Protein AF-A0A7W7WN75-F1 (afdb_monomer)

Secondary structure (DSSP, 8-state):
-HHHHHHHHHHHHHHHHHHHHHHHHHHHHHHHH---HHHHHHHHHHHHHHHHHHHHHHHHHHHHHHHHHHHHTTPPP-----STT----HHHHIIIIIHHHHHHHHHHH-

Mean predicted aligned error: 11.61 Å

Structure (mmCIF, N/CA/C/O backbone):
data_AF-A0A7W7WN75-F1
#
_entry.id   AF-A0A7W7WN75-F1
#
loop_
_atom_site.group_PDB
_atom_site.id
_atom_site.type_symbol
_atom_site.label_atom_id
_atom_site.label_alt_id
_atom_site.label_comp_id
_atom_site.label_asym_id
_atom_site.label_entity_id
_atom_site.label_seq_id
_atom_site.pdbx_PDB_ins_code
_atom_site.Cartn_x
_atom_site.Cartn_y
_atom_site.Cartn_z
_atom_site.occupancy
_atom_site.B_iso_or_equiv
_atom_site.auth_seq_id
_atom_site.auth_comp_id
_atom_site.auth_asym_id
_atom_site.auth_atom_id
_atom_site.pdbx_PDB_model_num
ATOM 1 N N . MET A 1 1 ? -23.102 9.522 9.402 1.00 52.72 1 MET A N 1
ATOM 2 C CA . MET A 1 1 ? -22.716 9.576 7.967 1.00 52.72 1 MET A CA 1
ATOM 3 C C . MET A 1 1 ? -21.511 10.478 7.664 1.00 52.72 1 MET A C 1
ATOM 5 O O . MET A 1 1 ? -20.646 10.048 6.913 1.00 52.72 1 MET A O 1
ATOM 9 N N . ARG A 1 2 ? -21.387 11.695 8.227 1.00 58.47 2 ARG A N 1
ATOM 10 C CA . ARG A 1 2 ? -20.247 12.602 7.931 1.00 58.47 2 ARG A CA 1
ATOM 11 C C . ARG A 1 2 ? -18.866 12.057 8.339 1.00 58.47 2 ARG A C 1
ATOM 13 O O . ARG A 1 2 ? -17.892 12.320 7.647 1.00 58.47 2 ARG A O 1
ATOM 20 N N . THR A 1 3 ? -18.792 11.285 9.420 1.00 69.69 3 THR A N 1
ATOM 21 C CA . THR A 1 3 ? -17.566 10.625 9.901 1.00 69.69 3 THR A CA 1
ATOM 22 C C . THR A 1 3 ? -17.081 9.534 8.948 1.00 69.69 3 THR A C 1
ATOM 24 O O . THR A 1 3 ? -15.927 9.559 8.543 1.00 69.69 3 THR A O 1
ATOM 27 N N . VAL A 1 4 ? -17.977 8.651 8.493 1.00 70.75 4 VAL A N 1
ATOM 28 C CA . VAL A 1 4 ? -17.654 7.569 7.539 1.00 70.75 4 VAL A CA 1
ATOM 29 C C . VAL A 1 4 ? -17.063 8.125 6.241 1.00 70.75 4 VAL A C 1
ATOM 31 O O . VAL A 1 4 ? -16.038 7.648 5.766 1.00 70.75 4 VAL A O 1
ATOM 34 N N . ARG A 1 5 ? -17.658 9.195 5.698 1.00 78.44 5 ARG A N 1
ATOM 35 C CA . ARG A 1 5 ? -17.166 9.845 4.475 1.00 78.44 5 ARG A CA 1
ATOM 36 C C . ARG A 1 5 ? -15.778 10.474 4.653 1.00 78.44 5 ARG A C 1
ATOM 38 O O . ARG A 1 5 ? -14.994 10.456 3.713 1.00 78.44 5 ARG A O 1
ATOM 45 N N . ARG A 1 6 ? -15.464 11.013 5.838 1.00 75.94 6 ARG A N 1
ATOM 46 C CA . ARG A 1 6 ? -14.123 11.544 6.143 1.00 75.94 6 ARG A CA 1
ATOM 47 C C . ARG A 1 6 ? -13.078 10.435 6.229 1.00 75.94 6 ARG A C 1
ATOM 49 O O . ARG A 1 6 ? -12.033 10.584 5.615 1.00 75.94 6 ARG A O 1
ATOM 56 N N . GLY A 1 7 ? -13.395 9.319 6.891 1.00 73.06 7 GLY A N 1
ATOM 57 C CA . GLY A 1 7 ? -12.498 8.159 6.940 1.00 73.06 7 GLY A CA 1
ATOM 58 C C . GLY A 1 7 ? -12.222 7.573 5.551 1.00 73.06 7 GLY A C 1
ATOM 59 O O . GLY A 1 7 ? -11.081 7.264 5.226 1.00 73.06 7 GLY A O 1
ATOM 60 N N . LEU A 1 8 ? -13.246 7.502 4.690 1.00 78.88 8 LEU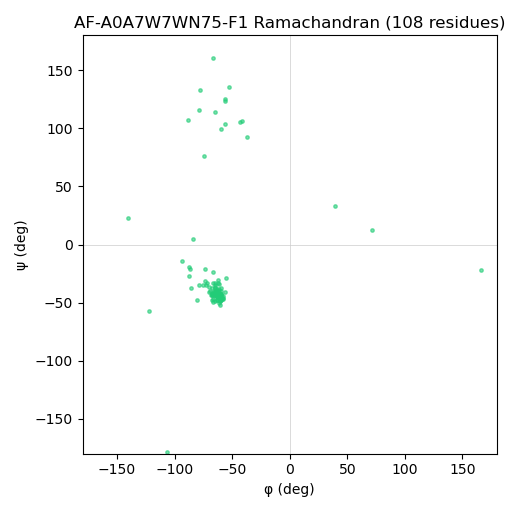 A N 1
ATOM 61 C CA . LEU A 1 8 ? -13.078 7.049 3.306 1.00 78.88 8 LEU A CA 1
ATOM 62 C C . LEU A 1 8 ? -12.199 8.005 2.481 1.00 78.88 8 LEU A C 1
ATOM 64 O O . LEU A 1 8 ? -11.371 7.553 1.699 1.00 78.88 8 LEU A O 1
ATOM 68 N N . LEU A 1 9 ? -12.359 9.320 2.666 1.00 82.75 9 LEU A N 1
ATOM 69 C CA . LEU A 1 9 ? -11.523 10.324 2.001 1.00 82.75 9 LEU A CA 1
ATOM 70 C C . LEU A 1 9 ? -10.071 10.270 2.485 1.00 82.75 9 LEU A C 1
ATOM 72 O O . LEU A 1 9 ? -9.172 10.322 1.654 1.00 82.75 9 LEU A O 1
ATOM 76 N N . GLU A 1 10 ? -9.828 10.119 3.790 1.00 79.69 10 GLU A N 1
ATOM 77 C CA . GLU A 1 10 ? -8.472 9.908 4.320 1.00 79.69 10 GLU A CA 1
ATOM 78 C C . GLU A 1 10 ? -7.818 8.669 3.702 1.00 79.69 10 GLU A C 1
ATOM 80 O O . GLU A 1 10 ? -6.677 8.739 3.245 1.00 79.69 10 GLU A O 1
ATOM 85 N N . ALA A 1 11 ? -8.551 7.554 3.630 1.00 75.94 11 ALA A N 1
ATOM 86 C CA . ALA A 1 11 ? -8.050 6.324 3.026 1.00 75.94 11 ALA A CA 1
ATOM 87 C C . ALA A 1 11 ? -7.740 6.511 1.535 1.00 75.94 11 ALA A C 1
ATOM 89 O O . ALA A 1 11 ? -6.672 6.112 1.072 1.00 75.94 11 ALA A O 1
ATOM 90 N N . ALA A 1 12 ? -8.636 7.171 0.796 1.00 77.69 12 ALA A N 1
ATOM 91 C CA . ALA A 1 12 ? -8.437 7.466 -0.618 1.00 77.69 12 ALA A CA 1
ATOM 92 C C . ALA A 1 12 ? -7.206 8.356 -0.847 1.00 77.69 12 ALA A C 1
ATOM 94 O O . ALA A 1 12 ? -6.411 8.082 -1.745 1.00 77.69 12 ALA A O 1
ATOM 95 N N . VAL A 1 13 ? -7.006 9.386 -0.019 1.00 83.69 13 VAL A N 1
ATOM 96 C CA . VAL A 1 13 ? -5.832 10.268 -0.103 1.00 83.69 13 VAL A CA 1
ATOM 97 C C . VAL A 1 13 ? -4.547 9.484 0.155 1.00 83.69 13 VAL A C 1
ATOM 99 O O . VAL A 1 13 ? -3.616 9.586 -0.640 1.00 83.69 13 VAL A O 1
ATOM 102 N N . LEU A 1 14 ? -4.502 8.663 1.208 1.00 79.31 14 LEU A N 1
ATOM 103 C CA . LEU A 1 14 ? -3.328 7.844 1.529 1.00 79.31 14 LEU A CA 1
ATOM 104 C C . LEU A 1 14 ? -3.004 6.832 0.429 1.00 79.31 14 LEU A C 1
ATOM 106 O O . LEU A 1 14 ? -1.842 6.686 0.054 1.00 79.31 14 LEU A O 1
ATOM 110 N N . TYR A 1 15 ? -4.024 6.172 -0.118 1.00 78.81 15 TYR A N 1
ATOM 111 C CA . TYR A 1 15 ? -3.858 5.253 -1.239 1.00 78.81 15 TYR A CA 1
ATOM 112 C C . TYR A 1 15 ? -3.295 5.960 -2.474 1.00 78.81 15 TYR A C 1
ATOM 114 O O . TYR A 1 15 ? -2.310 5.508 -3.057 1.00 78.81 15 TYR A O 1
ATOM 122 N N . THR A 1 16 ? -3.871 7.110 -2.828 1.00 85.81 16 THR A N 1
ATOM 123 C CA . THR A 1 16 ? -3.432 7.898 -3.986 1.00 85.81 16 THR A CA 1
ATOM 124 C C . THR A 1 16 ? -1.995 8.381 -3.807 1.00 85.81 16 THR A C 1
ATOM 126 O O . THR A 1 16 ? -1.190 8.286 -4.731 1.00 85.81 16 THR A O 1
ATOM 129 N N . LEU A 1 17 ? -1.642 8.842 -2.604 1.00 85.38 17 LEU A N 1
ATOM 130 C CA . LEU A 1 17 ? -0.285 9.270 -2.279 1.00 85.38 17 LEU A CA 1
ATOM 131 C C . LEU A 1 17 ? 0.707 8.102 -2.383 1.00 85.38 17 LEU A C 1
ATOM 133 O O . LEU A 1 17 ? 1.776 8.261 -2.968 1.00 85.38 17 LEU A O 1
ATOM 137 N N . GLY A 1 18 ? 0.337 6.921 -1.879 1.00 78.94 18 GLY A N 1
ATOM 138 C CA . GLY A 1 18 ? 1.145 5.705 -1.994 1.00 78.94 18 GLY A CA 1
ATOM 139 C C . GLY A 1 18 ? 1.391 5.303 -3.450 1.00 78.94 18 GLY A C 1
ATOM 140 O O . GLY A 1 18 ? 2.529 5.023 -3.827 1.00 78.94 18 GLY A O 1
ATOM 141 N N . MET A 1 19 ? 0.355 5.357 -4.292 1.00 81.38 19 MET A N 1
ATOM 142 C CA . MET A 1 19 ? 0.498 5.147 -5.736 1.00 81.38 19 MET A CA 1
ATOM 143 C C . MET A 1 19 ? 1.443 6.164 -6.378 1.00 81.38 19 MET A C 1
ATOM 145 O O . MET A 1 19 ? 2.279 5.795 -7.200 1.00 81.38 19 MET A O 1
ATOM 149 N N . LEU A 1 20 ? 1.331 7.434 -5.997 1.00 88.00 20 LEU A N 1
ATOM 150 C CA . LEU A 1 20 ? 2.130 8.513 -6.568 1.00 88.00 20 LEU A CA 1
ATOM 151 C C . LEU A 1 20 ? 3.615 8.360 -6.203 1.00 88.00 20 LEU A C 1
ATOM 153 O O . LEU A 1 20 ? 4.476 8.488 -7.071 1.00 88.00 20 LEU A O 1
ATOM 157 N N . VAL A 1 21 ? 3.920 7.992 -4.955 1.00 85.94 21 VAL A N 1
ATOM 158 C CA . VAL A 1 21 ? 5.294 7.685 -4.518 1.00 85.94 21 VAL A CA 1
ATOM 159 C C . VAL A 1 21 ? 5.858 6.488 -5.284 1.00 85.94 21 VAL A C 1
ATOM 161 O O . VAL A 1 21 ? 6.978 6.566 -5.795 1.00 85.94 21 VAL A O 1
ATOM 164 N N . ALA A 1 22 ? 5.086 5.405 -5.424 1.00 81.88 22 ALA A N 1
ATOM 165 C CA 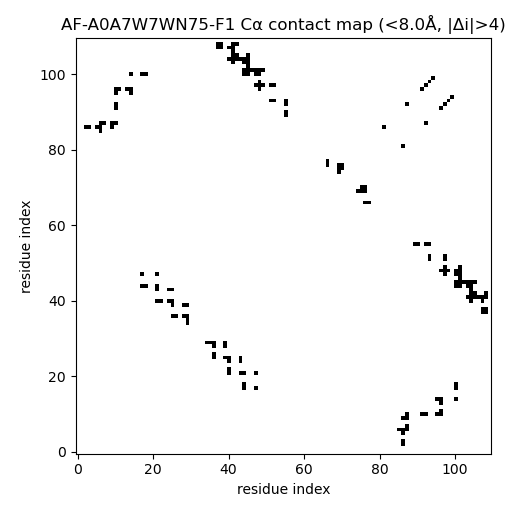. ALA A 1 22 ? 5.511 4.242 -6.200 1.00 81.88 22 ALA A CA 1
ATOM 166 C C . ALA A 1 22 ? 5.752 4.597 -7.679 1.00 81.88 22 ALA A C 1
ATOM 168 O O . ALA A 1 22 ? 6.720 4.124 -8.274 1.00 81.88 22 ALA A O 1
ATOM 169 N N . ALA A 1 23 ? 4.923 5.468 -8.264 1.00 81.06 23 ALA A N 1
ATOM 170 C CA . ALA A 1 23 ? 5.055 5.905 -9.653 1.00 81.06 23 ALA A CA 1
ATOM 171 C C . ALA A 1 23 ? 6.316 6.749 -9.869 1.00 81.06 23 ALA A C 1
ATOM 173 O O . ALA A 1 23 ? 7.046 6.519 -10.832 1.00 81.06 23 ALA A O 1
ATOM 174 N N . LEU A 1 24 ? 6.612 7.680 -8.957 1.00 88.38 24 LEU A N 1
ATOM 175 C CA . LEU A 1 24 ? 7.837 8.484 -9.005 1.00 88.38 24 LEU A CA 1
ATOM 176 C C . LEU A 1 24 ? 9.090 7.621 -8.823 1.00 88.38 24 LEU A C 1
ATOM 178 O O . LEU A 1 24 ? 10.060 7.784 -9.564 1.00 88.38 24 LEU A O 1
ATOM 182 N N . GLY A 1 25 ? 9.057 6.669 -7.887 1.00 83.25 25 GLY A N 1
ATOM 183 C CA . GLY A 1 25 ? 10.145 5.709 -7.701 1.00 83.25 25 GLY A CA 1
ATOM 184 C C . GLY A 1 25 ? 10.368 4.846 -8.945 1.00 83.25 25 GLY A C 1
ATOM 185 O O . GLY A 1 25 ? 11.506 4.659 -9.375 1.00 83.25 25 GLY A O 1
ATOM 186 N N . ALA A 1 26 ? 9.285 4.377 -9.572 1.00 79.94 26 ALA A N 1
ATOM 187 C CA . ALA A 1 26 ? 9.358 3.584 -10.792 1.00 79.94 26 ALA A CA 1
ATOM 188 C C . ALA A 1 26 ? 9.912 4.408 -11.954 1.00 79.94 26 ALA A C 1
ATOM 190 O O . ALA A 1 26 ? 10.786 3.922 -12.666 1.00 79.94 26 ALA A O 1
ATOM 191 N N . ALA A 1 27 ? 9.472 5.660 -12.104 1.00 79.69 27 ALA A N 1
ATOM 192 C CA . ALA A 1 27 ? 9.963 6.572 -13.133 1.00 79.69 27 ALA A CA 1
ATOM 193 C C . ALA A 1 27 ? 11.474 6.808 -12.986 1.00 79.69 27 ALA A C 1
ATOM 195 O O . ALA A 1 27 ? 12.225 6.641 -13.950 1.00 79.69 27 ALA A O 1
ATOM 196 N N . GLY A 1 28 ? 11.937 7.095 -11.764 1.00 85.00 28 GLY A N 1
ATOM 197 C CA . GLY A 1 28 ? 13.362 7.242 -11.461 1.00 85.00 28 GLY A CA 1
ATOM 198 C C . GLY A 1 28 ? 14.163 5.977 -11.775 1.00 85.00 28 GLY A C 1
ATOM 199 O O . GLY A 1 28 ? 15.202 6.043 -12.430 1.00 85.00 28 GLY A O 1
ATOM 200 N N . TRP A 1 29 ? 13.643 4.807 -11.396 1.00 81.44 29 TRP A N 1
ATOM 201 C CA . TRP A 1 29 ? 14.290 3.530 -11.699 1.00 81.44 29 TRP A CA 1
ATOM 202 C C . TRP A 1 29 ? 14.330 3.254 -13.209 1.00 81.44 29 TRP A C 1
ATOM 204 O O . TRP A 1 29 ? 15.312 2.733 -13.737 1.00 81.44 29 TRP A O 1
ATOM 214 N N . THR A 1 30 ? 13.285 3.614 -13.950 1.00 80.31 30 THR A N 1
ATOM 215 C CA . THR A 1 30 ? 13.255 3.447 -15.411 1.00 80.31 30 THR A CA 1
ATOM 216 C C . THR A 1 30 ? 14.237 4.335 -16.142 1.00 80.31 30 THR A C 1
ATOM 218 O O . THR A 1 30 ? 14.881 3.853 -17.067 1.00 80.31 30 THR A O 1
ATOM 221 N N . LEU A 1 31 ? 14.428 5.568 -15.677 1.00 81.38 31 LEU A N 1
ATOM 222 C CA . LEU A 1 31 ? 15.422 6.482 -16.233 1.00 81.38 31 LEU A CA 1
ATOM 223 C C . LEU A 1 31 ? 16.856 5.982 -16.018 1.00 81.38 31 LEU A C 1
ATOM 225 O O . LEU A 1 31 ? 17.709 6.213 -16.868 1.00 81.38 31 LEU A O 1
ATOM 229 N N . ALA A 1 32 ? 17.119 5.290 -14.907 1.00 84.56 32 ALA A N 1
ATOM 230 C CA . ALA A 1 32 ? 18.455 4.791 -14.585 1.00 84.56 32 ALA A CA 1
ATOM 231 C C . ALA A 1 32 ? 18.867 3.561 -15.411 1.00 84.56 32 ALA A C 1
ATOM 233 O O . ALA A 1 32 ? 20.042 3.395 -15.716 1.00 84.56 32 ALA A O 1
ATOM 234 N N . ASP A 1 33 ? 17.914 2.685 -15.738 1.00 80.94 33 ASP A N 1
ATOM 235 C CA . ASP A 1 33 ? 18.235 1.311 -16.150 1.00 80.94 33 ASP A CA 1
ATOM 236 C C . ASP A 1 33 ? 17.351 0.811 -17.311 1.00 80.94 33 ASP A C 1
ATOM 238 O O . ASP A 1 33 ? 17.104 -0.384 -17.425 1.00 80.94 33 ASP A O 1
ATOM 242 N N . ASN A 1 34 ? 16.770 1.737 -18.095 1.00 73.62 34 ASN A N 1
ATOM 243 C CA . ASN A 1 34 ? 16.036 1.536 -19.365 1.00 73.62 34 ASN A CA 1
ATOM 244 C C . ASN A 1 34 ? 15.108 0.297 -19.447 1.00 73.62 34 ASN A C 1
ATOM 246 O O . ASN A 1 34 ? 14.945 -0.322 -20.496 1.00 73.62 34 ASN A O 1
ATOM 250 N N . GLY A 1 35 ? 14.499 -0.091 -18.327 1.00 75.12 35 GLY A N 1
ATOM 251 C CA . GLY A 1 35 ? 13.717 -1.319 -18.198 1.00 75.12 35 GLY A CA 1
ATOM 252 C C . GLY A 1 35 ? 12.217 -1.064 -18.124 1.00 75.12 35 GLY A C 1
ATOM 253 O O . GLY A 1 35 ? 11.746 0.071 -18.173 1.00 75.12 35 GLY A O 1
ATOM 254 N N . SER A 1 36 ? 11.443 -2.141 -17.969 1.00 80.88 36 SER A N 1
ATOM 255 C CA . SER A 1 36 ? 9.978 -2.066 -17.923 1.00 80.88 36 SER A CA 1
ATOM 256 C C . SER A 1 36 ? 9.480 -1.282 -16.702 1.00 80.88 36 SER A C 1
ATOM 258 O O . SER A 1 36 ? 9.600 -1.738 -15.560 1.00 80.88 36 SER A O 1
ATOM 260 N N . PHE A 1 37 ? 8.856 -0.125 -16.956 1.00 82.50 37 PHE A N 1
ATOM 261 C CA . PHE A 1 37 ? 8.170 0.677 -15.936 1.00 82.50 37 PHE A CA 1
ATOM 262 C C . PHE A 1 37 ? 7.100 -0.128 -15.211 1.00 82.50 37 PHE A C 1
ATOM 264 O O . PHE A 1 37 ? 6.998 -0.054 -13.992 1.00 82.50 37 PHE A O 1
ATOM 271 N N . ARG A 1 38 ? 6.339 -0.942 -15.949 1.00 84.31 38 ARG A N 1
ATOM 272 C CA . ARG A 1 38 ? 5.210 -1.700 -15.405 1.00 84.31 38 ARG A CA 1
ATOM 273 C C . ARG A 1 38 ? 5.649 -2.687 -14.322 1.00 84.31 38 ARG A C 1
ATOM 275 O O . ARG A 1 38 ? 5.056 -2.698 -13.248 1.00 84.31 38 ARG A O 1
ATOM 282 N N . TRP A 1 39 ? 6.7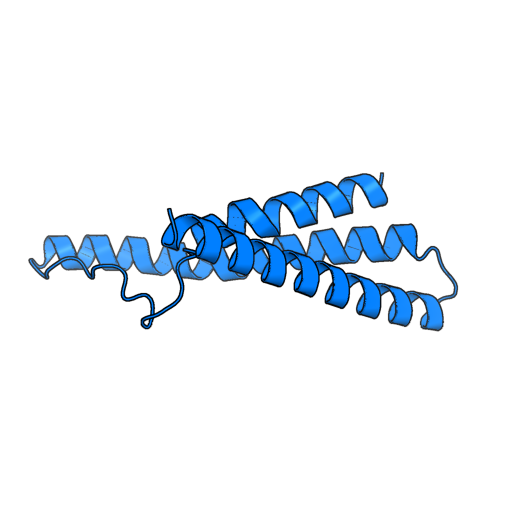17 -3.444 -14.574 1.00 84.75 39 TRP A N 1
ATOM 283 C CA . TRP A 1 39 ? 7.262 -4.380 -13.587 1.00 84.75 39 TRP A CA 1
ATOM 284 C C . TRP A 1 39 ? 7.801 -3.645 -12.353 1.00 84.75 39 TRP A C 1
ATOM 286 O O . TRP A 1 39 ? 7.454 -3.978 -11.223 1.00 84.75 39 TRP A O 1
ATOM 296 N N . ARG A 1 40 ? 8.610 -2.598 -12.561 1.00 83.62 40 ARG A N 1
ATOM 297 C CA . ARG A 1 40 ? 9.237 -1.825 -11.471 1.00 83.62 40 ARG A CA 1
ATOM 298 C C . ARG A 1 40 ? 8.200 -1.103 -10.607 1.00 83.62 40 ARG A C 1
ATOM 300 O O . ARG A 1 40 ? 8.322 -1.087 -9.385 1.00 83.62 40 ARG A O 1
ATOM 307 N N . PHE A 1 41 ? 7.152 -0.568 -11.228 1.00 82.81 41 PHE A N 1
ATOM 308 C CA . PHE A 1 41 ? 6.011 0.026 -10.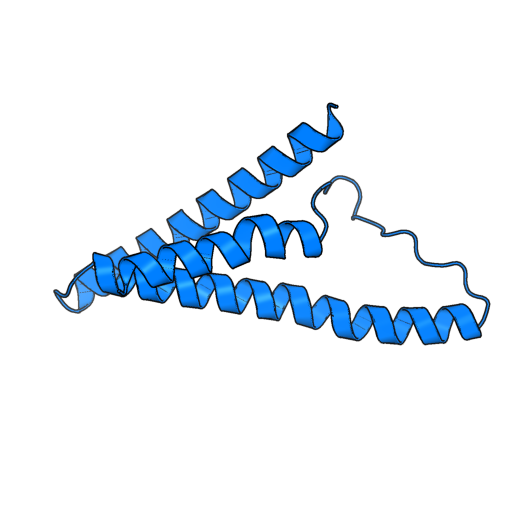538 1.00 82.81 41 PHE A CA 1
ATOM 309 C C . PHE A 1 41 ? 5.255 -1.004 -9.698 1.00 82.81 41 PHE A C 1
ATOM 311 O O . PHE A 1 41 ? 4.971 -0.742 -8.530 1.00 82.81 41 PHE A O 1
ATOM 318 N N . GLY A 1 42 ? 5.007 -2.198 -10.245 1.00 82.31 42 GLY A N 1
ATOM 319 C CA . GLY A 1 42 ? 4.399 -3.296 -9.496 1.00 82.31 42 GLY A CA 1
ATOM 320 C C . GLY A 1 42 ? 5.223 -3.707 -8.269 1.00 82.31 42 GLY A C 1
ATOM 321 O O . GLY A 1 42 ? 4.680 -3.791 -7.168 1.00 82.31 42 GLY A O 1
ATOM 322 N N . VAL A 1 43 ? 6.543 -3.860 -8.423 1.00 87.12 43 VAL A N 1
ATOM 323 C CA . VAL A 1 43 ? 7.459 -4.170 -7.308 1.00 87.12 43 VAL A CA 1
ATOM 324 C C . VAL A 1 43 ? 7.409 -3.088 -6.230 1.00 87.12 43 VAL A C 1
ATOM 326 O O . VAL A 1 43 ? 7.279 -3.404 -5.048 1.00 87.12 43 VAL A O 1
ATOM 329 N N . LEU A 1 44 ? 7.468 -1.811 -6.614 1.00 87.44 44 LEU A N 1
ATOM 330 C CA . LEU A 1 44 ? 7.427 -0.705 -5.656 1.00 87.44 44 LEU A CA 1
ATOM 331 C C . LEU A 1 44 ? 6.090 -0.624 -4.913 1.00 87.44 44 LEU A C 1
ATOM 333 O O . LEU A 1 44 ? 6.092 -0.356 -3.715 1.00 87.44 44 LEU A O 1
ATOM 337 N N . LEU A 1 45 ? 4.969 -0.926 -5.573 1.00 84.62 45 LEU A N 1
ATOM 338 C CA . L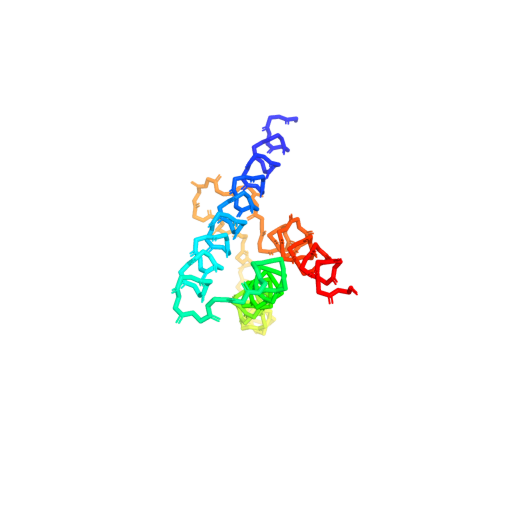EU A 1 45 ? 3.665 -1.013 -4.911 1.00 84.62 45 LEU A CA 1
ATOM 339 C C . LEU A 1 45 ? 3.625 -2.123 -3.854 1.00 84.62 45 LEU A C 1
ATOM 341 O O . LEU A 1 45 ? 3.146 -1.890 -2.741 1.00 84.62 45 LEU A O 1
ATOM 345 N N . VAL A 1 46 ? 4.162 -3.307 -4.168 1.00 86.00 46 VAL A N 1
ATOM 346 C CA . VAL A 1 46 ? 4.260 -4.406 -3.196 1.00 86.00 46 VAL A CA 1
ATOM 347 C C . VAL A 1 46 ? 5.137 -3.988 -2.018 1.00 86.00 46 VAL A C 1
ATOM 349 O O . VAL A 1 46 ? 4.693 -4.073 -0.877 1.00 86.00 46 VAL A O 1
ATOM 352 N N . VAL A 1 47 ? 6.334 -3.453 -2.280 1.00 88.06 47 VAL A N 1
ATOM 353 C CA . VAL A 1 47 ? 7.272 -3.015 -1.233 1.00 88.06 47 VAL A CA 1
ATOM 354 C C . VAL A 1 47 ? 6.651 -1.943 -0.336 1.00 88.06 47 VAL A C 1
ATOM 356 O O . VAL A 1 47 ? 6.715 -2.062 0.888 1.00 88.06 47 VAL A O 1
ATOM 359 N N . SER A 1 48 ? 6.013 -0.918 -0.910 1.00 84.31 48 SER A N 1
ATOM 360 C CA . SER A 1 48 ? 5.339 0.133 -0.139 1.00 84.31 48 SER A CA 1
ATOM 361 C C . SER A 1 48 ? 4.188 -0.419 0.704 1.00 84.31 48 SER A C 1
ATOM 363 O O . SER A 1 48 ? 4.075 -0.070 1.880 1.00 84.31 48 SER A O 1
ATOM 365 N N . GLY A 1 49 ? 3.366 -1.313 0.148 1.00 81.94 49 GLY A N 1
ATOM 366 C CA . GLY A 1 49 ? 2.282 -1.962 0.887 1.00 81.94 49 GLY A CA 1
ATOM 367 C C . GLY A 1 49 ? 2.788 -2.849 2.032 1.00 81.94 49 GLY A C 1
ATOM 368 O O . GLY A 1 49 ? 2.245 -2.814 3.141 1.00 81.94 49 GLY A O 1
ATOM 369 N N . THR A 1 50 ? 3.882 -3.582 1.818 1.00 83.31 50 THR A N 1
ATOM 370 C CA . THR A 1 50 ? 4.541 -4.367 2.870 1.00 83.31 50 THR A CA 1
ATOM 371 C C . THR A 1 50 ? 5.125 -3.465 3.958 1.00 83.31 50 THR A C 1
ATOM 373 O O . THR A 1 50 ? 4.901 -3.724 5.141 1.00 83.31 50 THR A O 1
ATOM 376 N N . LEU A 1 51 ? 5.801 -2.369 3.598 1.00 82.06 51 LEU A N 1
ATOM 377 C CA . LEU A 1 51 ? 6.331 -1.405 4.571 1.00 82.06 51 LEU A CA 1
ATOM 378 C C . LEU A 1 51 ? 5.223 -0.771 5.418 1.00 82.06 51 LEU A C 1
ATOM 380 O O . LEU A 1 51 ? 5.377 -0.656 6.634 1.00 82.06 51 LEU A O 1
ATOM 384 N N . LEU A 1 52 ? 4.103 -0.394 4.794 1.00 79.44 52 LEU A N 1
ATOM 385 C CA . LEU A 1 52 ? 2.912 0.126 5.478 1.00 79.44 52 LEU A CA 1
ATOM 386 C C . LEU A 1 52 ? 2.342 -0.891 6.472 1.00 79.44 52 LEU A C 1
ATOM 388 O O . LEU A 1 52 ? 1.919 -0.528 7.568 1.00 79.44 52 LEU A O 1
ATOM 392 N N . THR A 1 53 ? 2.376 -2.173 6.116 1.00 77.50 53 THR A N 1
ATOM 393 C CA . THR A 1 53 ? 1.948 -3.261 7.001 1.00 77.50 53 THR A CA 1
ATOM 394 C C . THR A 1 53 ? 2.886 -3.409 8.197 1.00 77.50 53 THR A C 1
ATOM 396 O O . THR A 1 53 ? 2.424 -3.530 9.329 1.00 77.50 53 THR A O 1
ATOM 399 N N . LEU A 1 54 ? 4.201 -3.347 7.973 1.00 77.75 54 LEU A N 1
ATOM 400 C CA . LEU A 1 54 ? 5.208 -3.456 9.035 1.00 77.75 54 LEU A CA 1
ATOM 401 C C . LEU A 1 54 ? 5.161 -2.263 9.999 1.00 77.75 54 LEU A C 1
ATOM 403 O O . LEU A 1 54 ? 5.177 -2.446 11.216 1.00 77.75 54 LEU A O 1
ATOM 407 N N . THR A 1 55 ? 5.038 -1.045 9.472 1.00 73.12 55 THR A N 1
ATOM 408 C CA . THR A 1 55 ? 4.923 0.180 10.284 1.00 73.12 55 THR A CA 1
ATOM 409 C C . THR A 1 55 ? 3.579 0.274 11.007 1.00 73.12 55 THR A C 1
ATOM 411 O O . THR A 1 55 ? 3.537 0.680 12.168 1.00 73.12 55 THR A O 1
ATOM 414 N N . GLY A 1 56 ? 2.486 -0.169 10.380 1.00 62.91 56 GLY A N 1
ATOM 415 C CA . GLY A 1 56 ? 1.168 -0.253 11.012 1.00 62.91 56 GLY A CA 1
ATOM 416 C C . GLY A 1 56 ? 1.030 -1.393 12.030 1.00 62.91 56 GLY A C 1
ATOM 417 O O . GLY A 1 56 ? 0.290 -1.244 13.002 1.00 62.91 56 GLY A O 1
ATOM 418 N N . GLY A 1 57 ? 1.733 -2.513 11.829 1.00 52.38 57 GLY A N 1
ATOM 419 C CA . GLY A 1 57 ? 1.676 -3.721 12.662 1.00 52.38 57 GLY A CA 1
ATOM 420 C C . GLY A 1 57 ? 2.603 -3.688 13.881 1.00 52.38 57 GLY A C 1
ATOM 421 O O . GLY A 1 57 ? 2.197 -4.098 14.970 1.00 52.38 57 GLY A O 1
ATOM 422 N N . GLY A 1 58 ? 3.808 -3.118 13.756 1.00 50.78 58 GLY A N 1
ATOM 423 C CA . GLY A 1 58 ? 4.740 -2.969 14.886 1.00 50.78 58 GLY A CA 1
ATOM 424 C C . GLY A 1 58 ? 4.180 -2.098 16.019 1.00 50.78 58 GLY A C 1
ATOM 425 O O . GLY A 1 58 ? 4.383 -2.385 17.199 1.00 50.78 58 GLY A O 1
ATOM 426 N N . LEU A 1 59 ? 3.379 -1.085 15.673 1.00 49.91 59 LEU A N 1
ATOM 427 C CA . LEU A 1 59 ? 2.667 -0.240 16.638 1.00 49.91 59 LEU A CA 1
ATOM 428 C C . LEU A 1 59 ? 1.479 -0.952 17.307 1.00 49.91 59 LEU A C 1
ATOM 430 O O . LEU A 1 59 ? 1.065 -0.543 18.389 1.00 49.91 59 LEU A O 1
ATOM 434 N N . GLN A 1 60 ? 0.933 -2.012 16.705 1.00 51.53 60 GLN A N 1
ATOM 435 C CA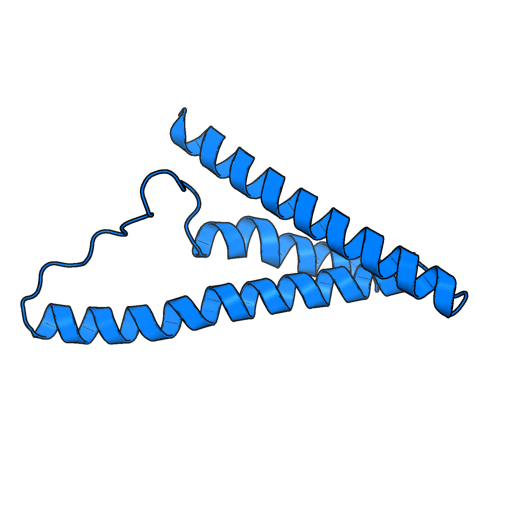 . GLN A 1 60 ? -0.178 -2.780 17.274 1.00 51.53 60 GLN A CA 1
ATOM 436 C C . GLN A 1 60 ? 0.318 -3.772 18.331 1.00 51.53 60 GLN A C 1
ATOM 438 O O . GLN A 1 60 ? -0.205 -3.774 19.446 1.00 51.53 60 GLN A O 1
ATOM 443 N N . MET A 1 61 ? 1.375 -4.543 18.040 1.00 44.94 61 MET A N 1
ATOM 444 C CA . MET A 1 61 ? 1.897 -5.576 18.954 1.00 44.94 61 MET A CA 1
ATOM 445 C C . MET A 1 61 ? 2.336 -4.995 20.311 1.00 44.94 61 MET A C 1
ATOM 447 O O . MET A 1 61 ? 1.986 -5.525 21.365 1.00 44.94 61 MET A O 1
ATOM 451 N N . SER A 1 62 ? 3.038 -3.855 20.296 1.00 49.91 62 SER A N 1
ATOM 452 C CA . SER A 1 62 ? 3.483 -3.167 21.519 1.00 49.91 62 SER A CA 1
ATOM 453 C C . SER A 1 62 ? 2.310 -2.601 22.339 1.00 49.91 62 SER A C 1
ATOM 455 O O . SER A 1 62 ? 2.340 -2.605 23.572 1.00 49.91 62 SER A O 1
ATOM 457 N N . ARG A 1 63 ? 1.227 -2.167 21.680 1.00 52.19 63 ARG A N 1
ATOM 458 C CA . ARG A 1 63 ? 0.061 -1.566 22.347 1.00 52.19 63 ARG A CA 1
ATOM 459 C C . ARG A 1 63 ? -0.869 -2.600 22.975 1.00 52.19 63 ARG A C 1
ATOM 461 O O . ARG A 1 63 ? -1.416 -2.319 24.039 1.00 52.19 63 ARG A O 1
ATOM 468 N N . PHE A 1 64 ? -1.033 -3.775 22.364 1.00 52.00 64 PHE A N 1
ATOM 469 C CA . PHE A 1 64 ? -1.845 -4.854 22.939 1.00 52.00 64 PHE A CA 1
ATOM 470 C C . PHE A 1 64 ? -1.222 -5.411 24.224 1.00 52.00 64 PHE A C 1
ATOM 472 O O . PHE A 1 64 ? -1.905 -5.447 25.246 1.00 52.00 64 PHE A O 1
ATOM 479 N N . ALA A 1 65 ? 0.084 -5.699 24.217 1.00 55.22 65 ALA A N 1
ATOM 480 C CA . ALA A 1 65 ? 0.802 -6.139 25.417 1.00 55.22 65 ALA A CA 1
ATOM 481 C C . ALA A 1 65 ? 0.735 -5.093 26.549 1.00 55.22 65 ALA A C 1
ATOM 483 O O . ALA A 1 65 ? 0.505 -5.418 27.712 1.00 55.22 65 ALA A O 1
ATOM 484 N N . THR A 1 66 ? 0.858 -3.806 26.205 1.00 53.56 66 THR A N 1
ATOM 485 C CA . THR A 1 66 ? 0.790 -2.721 27.198 1.00 53.56 66 THR A CA 1
ATOM 486 C C . THR A 1 66 ? -0.631 -2.501 27.742 1.00 53.56 66 THR A C 1
ATOM 488 O O . THR A 1 66 ? -0.790 -2.134 28.908 1.00 53.56 66 THR A O 1
ATOM 491 N N . LYS A 1 67 ? -1.678 -2.721 26.931 1.00 53.03 67 LYS A N 1
ATOM 492 C CA . LYS A 1 67 ? -3.083 -2.624 27.371 1.00 53.03 67 LYS A CA 1
ATOM 493 C 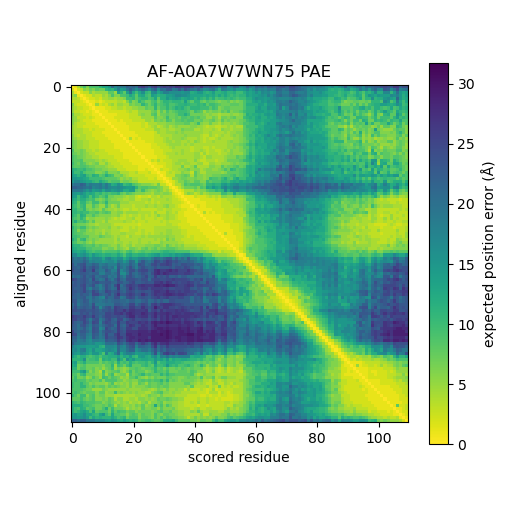C . LYS A 1 67 ? -3.447 -3.727 28.362 1.00 53.03 67 LYS A C 1
ATOM 495 O O . LYS A 1 67 ? -4.109 -3.432 29.351 1.00 53.03 67 LYS A O 1
ATOM 500 N N . GLU A 1 68 ? -2.994 -4.953 28.123 1.00 57.56 68 GLU A N 1
ATOM 501 C CA . GLU A 1 68 ? -3.287 -6.102 28.987 1.00 57.56 68 GLU A CA 1
ATOM 502 C C . GLU A 1 68 ? -2.675 -5.930 30.387 1.00 57.56 68 GLU A C 1
ATOM 504 O O . GLU A 1 68 ? -3.365 -6.082 31.395 1.00 57.56 68 GLU A O 1
ATOM 509 N N . ILE A 1 69 ? -1.425 -5.459 30.457 1.00 58.50 69 ILE A N 1
ATOM 510 C CA . ILE A 1 69 ? -0.741 -5.166 31.726 1.00 58.50 69 ILE A CA 1
ATOM 511 C C . ILE A 1 69 ? -1.436 -4.024 32.486 1.00 58.50 69 ILE A C 1
ATOM 513 O O . ILE A 1 69 ? -1.603 -4.098 33.701 1.00 58.50 69 ILE A O 1
ATOM 517 N N . ARG A 1 70 ? -1.898 -2.968 31.802 1.00 58.28 70 ARG A N 1
ATOM 518 C CA . ARG A 1 70 ? -2.561 -1.830 32.469 1.00 58.28 70 ARG A CA 1
ATOM 519 C C . ARG A 1 70 ? -3.966 -2.141 32.978 1.00 58.28 70 ARG A C 1
ATOM 521 O O . ARG A 1 70 ? -4.337 -1.633 34.034 1.00 58.28 70 ARG A O 1
ATOM 528 N N . VAL A 1 71 ? -4.722 -2.971 32.258 1.00 60.94 71 VAL A N 1
ATOM 529 C CA . VAL A 1 71 ? -6.043 -3.443 32.705 1.00 60.94 71 VAL A CA 1
ATOM 530 C C . VAL A 1 71 ? -5.899 -4.315 33.954 1.00 60.94 71 VAL A C 1
ATOM 532 O O . VAL A 1 71 ? -6.666 -4.140 34.898 1.00 60.94 71 VAL A O 1
ATOM 535 N N . LEU A 1 72 ? -4.868 -5.166 34.014 1.00 66.06 72 LEU A N 1
ATOM 536 C CA . LEU A 1 72 ? -4.513 -5.913 35.227 1.00 66.06 72 LEU A CA 1
ATOM 537 C C . LEU A 1 72 ? -4.118 -4.995 36.400 1.00 66.06 72 LEU A C 1
ATOM 539 O O . LEU A 1 72 ? -4.381 -5.331 37.550 1.00 66.06 72 LEU A O 1
ATOM 543 N N . LEU A 1 73 ? -3.545 -3.819 36.121 1.00 73.62 73 LEU A N 1
ATOM 544 C CA . LEU A 1 73 ? -3.205 -2.796 37.120 1.00 73.62 73 LEU A CA 1
ATOM 545 C C . LEU A 1 73 ? -4.374 -1.853 37.490 1.00 73.62 73 LEU A C 1
ATOM 547 O O . LEU A 1 73 ? -4.168 -0.895 38.234 1.00 73.62 73 LEU A O 1
ATOM 551 N N . GLY A 1 74 ? -5.591 -2.083 36.984 1.00 66.56 74 GLY A N 1
ATOM 552 C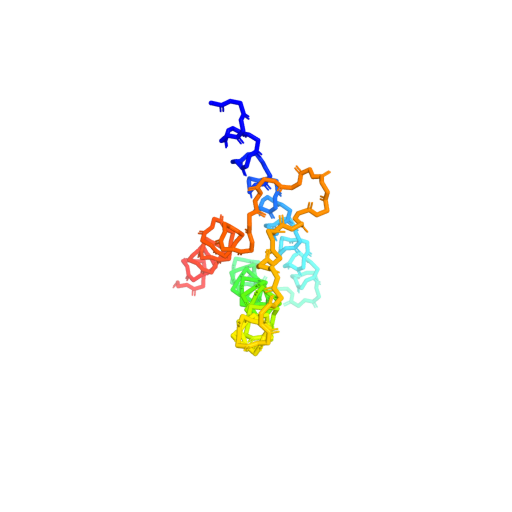 CA . GLY A 1 74 ? -6.761 -1.247 37.290 1.00 66.56 74 GLY A CA 1
ATOM 553 C C . GLY A 1 74 ? -6.738 0.147 36.647 1.00 66.56 74 GLY A C 1
ATOM 554 O O . GLY A 1 74 ? -7.545 1.007 37.004 1.00 66.56 74 GLY A O 1
ATOM 555 N N . ALA A 1 75 ? -5.837 0.392 35.690 1.00 62.28 75 ALA A N 1
ATOM 556 C CA . ALA A 1 75 ? -5.796 1.642 34.944 1.00 62.28 75 ALA A CA 1
ATOM 557 C C . ALA A 1 75 ? -6.889 1.654 33.862 1.00 62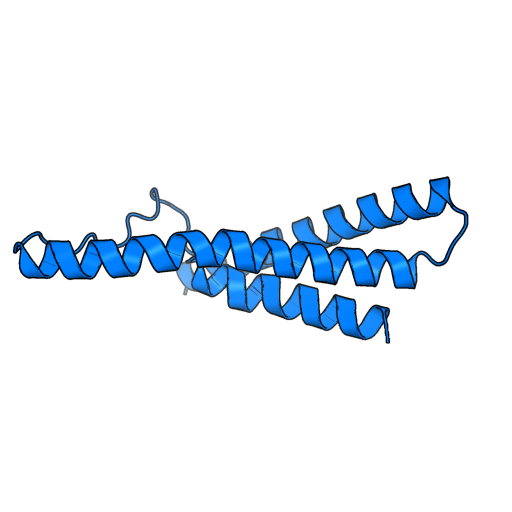.28 75 ALA A C 1
ATOM 559 O O . ALA A 1 75 ? -7.045 0.690 33.109 1.00 62.28 75 ALA A O 1
ATOM 560 N N . SER A 1 76 ? -7.635 2.762 33.775 1.00 57.09 76 SER A N 1
ATOM 561 C CA . SER A 1 76 ? -8.701 2.946 32.782 1.00 57.09 76 SER A CA 1
ATOM 562 C C . SER A 1 76 ? -8.173 2.678 31.365 1.00 57.09 76 SER A C 1
ATOM 564 O O . SER A 1 76 ? -7.082 3.160 31.037 1.00 57.09 76 SER A O 1
ATOM 566 N N . PRO A 1 77 ? -8.906 1.931 30.514 1.00 56.84 77 PRO A N 1
ATOM 567 C CA . PRO A 1 77 ? -8.480 1.678 29.150 1.00 56.84 77 PRO A CA 1
ATOM 568 C C . PRO A 1 77 ? -8.257 3.011 28.452 1.00 56.84 77 PRO A C 1
ATOM 570 O O . PRO A 1 77 ? -9.157 3.851 28.404 1.00 56.84 77 PRO A O 1
ATOM 573 N N . GLU A 1 78 ? -7.067 3.197 27.890 1.00 54.06 78 GLU A N 1
ATOM 574 C CA . GLU A 1 78 ? -6.798 4.320 27.008 1.00 54.06 78 GLU A CA 1
ATOM 575 C C . GLU A 1 78 ? -7.773 4.189 25.829 1.00 54.06 78 GLU A C 1
ATOM 577 O O . GLU A 1 78 ? -7.618 3.335 24.942 1.00 54.06 78 GLU A O 1
ATOM 582 N N . ARG A 1 79 ? -8.866 4.967 25.891 1.00 54.81 79 ARG A N 1
ATOM 583 C CA . ARG A 1 79 ? -9.709 5.229 24.730 1.00 54.81 79 ARG A CA 1
ATOM 584 C C . ARG A 1 79 ? -8.761 5.810 23.720 1.00 54.81 79 ARG A C 1
ATOM 586 O O . ARG A 1 79 ? -8.077 6.766 24.053 1.00 54.81 79 ARG A O 1
ATOM 593 N N . GLU A 1 80 ? -8.713 5.168 22.562 1.00 50.34 80 GLU A N 1
ATOM 594 C CA . GLU A 1 80 ? -7.933 5.548 21.398 1.00 50.34 80 GLU A CA 1
ATOM 595 C C . GLU A 1 80 ? -7.932 7.073 21.278 1.00 50.34 80 GLU A C 1
ATOM 597 O O . GLU A 1 80 ? -8.855 7.678 20.735 1.00 50.34 80 GLU A O 1
ATOM 602 N N . THR A 1 81 ? -6.918 7.715 21.861 1.00 43.12 81 THR A N 1
ATOM 603 C CA . THR A 1 81 ? -6.594 9.100 21.592 1.00 43.12 81 THR A CA 1
ATOM 604 C C . THR A 1 81 ? -5.960 9.029 20.220 1.00 43.12 81 THR A C 1
ATOM 606 O O . THR A 1 81 ? -4.748 9.070 20.034 1.00 43.12 81 THR A O 1
ATOM 609 N N . ALA A 1 82 ? -6.829 8.874 19.219 1.00 48.50 82 ALA A N 1
ATOM 610 C CA . ALA A 1 82 ? -6.663 9.623 18.002 1.00 48.50 82 ALA A CA 1
ATOM 611 C C . ALA A 1 82 ? -6.310 11.028 18.478 1.00 48.50 82 ALA A C 1
ATOM 613 O O . ALA A 1 82 ? -7.147 11.714 19.067 1.00 48.50 82 ALA A O 1
ATOM 614 N N . THR A 1 83 ? -5.042 11.403 18.344 1.00 44.38 83 THR A N 1
ATOM 615 C CA . THR A 1 83 ? -4.630 12.799 18.335 1.00 44.38 83 THR A CA 1
ATOM 616 C C . THR A 1 83 ? -5.684 13.523 17.498 1.00 44.38 83 THR A C 1
ATOM 618 O O . THR A 1 83 ? -5.847 13.219 16.318 1.00 44.38 83 THR A O 1
ATOM 621 N N . GLY A 1 84 ? -6.548 14.291 18.167 1.00 41.12 84 GLY A N 1
ATOM 622 C CA . GLY A 1 84 ? -7.941 14.469 17.753 1.00 41.12 84 GLY A CA 1
ATOM 623 C C . GLY A 1 84 ? -8.093 14.978 16.325 1.00 41.12 84 GLY A C 1
ATOM 624 O O . GLY A 1 84 ? -7.867 16.154 16.080 1.00 41.12 84 GLY A O 1
ATOM 625 N N . SER A 1 85 ? -8.454 14.096 15.387 1.00 51.50 85 SER A N 1
ATOM 626 C CA . SER A 1 85 ? -9.057 14.402 14.070 1.00 51.50 85 SER A CA 1
ATOM 627 C C . SER A 1 85 ? -9.032 13.213 13.102 1.00 51.50 85 SER A C 1
ATOM 629 O O . SER A 1 85 ? -9.859 13.189 12.192 1.00 51.50 85 SER A O 1
ATOM 631 N N . GLN A 1 86 ? -8.142 12.235 13.297 1.00 55.78 86 GLN A N 1
ATOM 632 C CA . GLN A 1 86 ? -7.992 11.102 12.380 1.00 55.78 86 GLN A CA 1
ATOM 633 C C . GLN A 1 86 ? -9.094 10.061 12.612 1.00 55.78 86 GLN A C 1
ATOM 635 O O . GLN A 1 86 ? -9.206 9.484 13.695 1.00 55.78 86 GLN A O 1
ATOM 640 N N . VAL A 1 87 ? -9.945 9.851 11.607 1.00 58.12 87 VAL A N 1
ATOM 641 C CA . VAL A 1 87 ? -11.071 8.897 11.671 1.00 58.12 87 VAL A CA 1
ATOM 642 C C . VAL A 1 87 ? -10.610 7.497 11.257 1.00 58.12 87 VAL A C 1
ATOM 644 O O . VAL A 1 87 ? -11.259 6.497 11.568 1.00 58.12 87 VAL A O 1
ATOM 647 N N . LEU A 1 88 ? -9.480 7.421 10.557 1.00 56.44 88 LEU A N 1
ATOM 648 C CA . LEU A 1 88 ? -8.912 6.182 10.063 1.00 56.44 88 LEU A CA 1
ATOM 649 C C . LEU A 1 88 ? -7.977 5.549 11.104 1.00 56.44 88 LEU A C 1
ATOM 651 O O . LEU A 1 88 ? -6.864 6.016 11.337 1.00 56.44 88 LEU A O 1
ATOM 655 N N . THR A 1 89 ? -8.434 4.463 11.725 1.00 71.25 89 THR A N 1
ATOM 656 C CA . THR A 1 89 ? -7.604 3.653 12.626 1.00 71.25 89 THR A CA 1
ATOM 657 C C . THR A 1 89 ? -6.484 2.961 11.845 1.00 71.25 89 THR A C 1
ATOM 659 O O . THR A 1 89 ? -6.580 2.765 10.628 1.00 71.25 89 THR A O 1
ATOM 662 N N . SER A 1 90 ? -5.425 2.516 12.531 1.00 67.50 90 SER A N 1
ATOM 663 C CA . SER A 1 90 ? -4.341 1.747 11.893 1.00 67.50 90 SER A CA 1
ATOM 664 C C . SER A 1 90 ? -4.849 0.497 11.159 1.00 67.50 90 SER A C 1
ATOM 666 O O . SER A 1 90 ? -4.279 0.103 10.144 1.00 67.50 90 SER A O 1
ATOM 668 N N . PHE A 1 91 ? -5.959 -0.087 11.620 1.00 71.44 91 PHE A N 1
ATOM 669 C CA . PHE A 1 91 ? -6.630 -1.197 10.944 1.00 71.44 91 PHE A CA 1
ATOM 670 C C . PHE A 1 91 ? -7.286 -0.767 9.620 1.00 71.44 91 PHE A C 1
ATOM 672 O O . PHE A 1 91 ? -7.182 -1.472 8.617 1.00 71.44 91 PHE A O 1
ATOM 679 N N . GLY A 1 92 ? -7.900 0.420 9.591 1.00 72.50 92 GLY A N 1
ATOM 680 C CA . GLY A 1 92 ? -8.460 1.012 8.375 1.00 72.50 92 GLY A CA 1
ATOM 681 C C . GLY A 1 92 ? -7.397 1.286 7.311 1.00 72.50 92 GLY A C 1
ATOM 682 O O . GLY A 1 92 ? -7.622 0.989 6.142 1.00 72.50 92 GLY A O 1
ATOM 683 N N . VAL A 1 93 ? -6.215 1.768 7.707 1.00 74.75 93 VAL A N 1
ATOM 684 C CA . VAL A 1 93 ? -5.080 1.963 6.785 1.00 74.75 93 VAL A CA 1
ATOM 685 C C . VAL A 1 93 ? -4.598 0.626 6.216 1.00 74.75 93 VAL A C 1
ATOM 687 O O . VAL A 1 93 ? -4.373 0.512 5.014 1.00 74.75 93 VAL A O 1
ATOM 690 N N . PHE A 1 94 ? -4.478 -0.410 7.047 1.00 77.88 94 PHE A N 1
ATOM 691 C CA . PHE A 1 94 ? -4.054 -1.728 6.577 1.00 77.88 94 PHE A CA 1
ATOM 692 C C . PHE A 1 94 ? -5.017 -2.304 5.524 1.00 77.88 94 PHE A C 1
ATOM 694 O O . PHE A 1 94 ? -4.595 -2.657 4.421 1.00 77.88 94 PHE A O 1
ATOM 701 N N . LEU A 1 95 ? -6.318 -2.333 5.830 1.00 80.06 95 LEU A N 1
ATOM 702 C CA . LEU A 1 95 ? -7.329 -2.901 4.934 1.00 80.06 95 LEU A CA 1
ATOM 703 C C . LEU A 1 95 ? -7.576 -2.065 3.677 1.00 80.06 95 LEU A C 1
ATOM 705 O O . LEU A 1 95 ? -7.767 -2.633 2.606 1.00 80.06 95 LEU A O 1
ATOM 709 N N . LEU A 1 96 ? -7.612 -0.736 3.797 1.00 80.56 96 LEU A N 1
ATOM 710 C CA . LEU A 1 96 ? -7.999 0.144 2.688 1.00 80.56 96 LEU A CA 1
ATOM 711 C C . LEU A 1 96 ? -6.816 0.659 1.868 1.00 80.56 96 LEU A C 1
ATOM 713 O O . LEU A 1 96 ? -7.033 1.190 0.783 1.00 80.56 96 LEU A O 1
ATOM 717 N N . VAL A 1 97 ? -5.583 0.527 2.362 1.00 78.06 97 VAL A N 1
ATOM 718 C CA . VAL A 1 97 ? -4.392 1.051 1.678 1.00 78.06 97 VAL A CA 1
ATOM 719 C C . VAL A 1 97 ? -3.386 -0.055 1.402 1.00 78.06 97 VAL A C 1
ATOM 721 O O . VAL A 1 97 ? -3.061 -0.286 0.240 1.00 78.06 97 VAL A O 1
ATOM 724 N N . ALA A 1 98 ? -2.923 -0.772 2.431 1.00 78.75 98 ALA A N 1
ATOM 725 C CA . ALA A 1 98 ? -1.855 -1.759 2.261 1.00 78.75 98 ALA A CA 1
ATOM 726 C C . ALA A 1 98 ? -2.298 -2.953 1.400 1.00 78.75 98 ALA A C 1
ATOM 728 O O . ALA A 1 98 ? -1.623 -3.282 0.425 1.00 78.75 98 ALA A O 1
ATOM 729 N N . VAL A 1 99 ? -3.452 -3.557 1.706 1.00 85.88 99 VAL A N 1
ATOM 730 C CA . VAL A 1 99 ? -3.974 -4.705 0.942 1.00 85.88 99 VAL A CA 1
ATOM 731 C C . VAL A 1 99 ? -4.224 -4.345 -0.534 1.00 85.88 99 VAL A C 1
ATOM 733 O O . VAL A 1 99 ? -3.718 -5.063 -1.401 1.00 85.88 99 VAL A O 1
ATOM 736 N N . PRO A 1 100 ? -4.905 -3.229 -0.868 1.00 83.00 100 PRO A N 1
ATOM 737 C CA . PRO A 1 100 ? -5.087 -2.820 -2.257 1.00 83.00 100 PRO A CA 1
ATOM 738 C C . PRO A 1 100 ? -3.777 -2.496 -2.978 1.00 83.00 100 PRO A C 1
ATOM 740 O O . PRO A 1 100 ? -3.646 -2.844 -4.152 1.00 83.00 100 PRO A O 1
ATOM 743 N N . LEU A 1 101 ? -2.798 -1.867 -2.311 1.00 82.06 101 LEU A N 1
ATOM 744 C CA . LEU A 1 101 ? -1.483 -1.605 -2.912 1.00 82.06 101 LEU A CA 1
ATOM 745 C C . LEU A 1 101 ? -0.782 -2.909 -3.298 1.00 82.06 101 LEU A C 1
ATOM 747 O O . LEU A 1 101 ? -0.319 -3.036 -4.430 1.00 82.06 101 LEU A O 1
ATOM 751 N N . ILE A 1 102 ? -0.743 -3.880 -2.382 1.00 84.31 102 ILE A N 1
ATOM 752 C CA . ILE A 1 102 ? -0.093 -5.176 -2.612 1.00 84.31 102 ILE A CA 1
ATOM 753 C C . ILE A 1 102 ? -0.801 -5.925 -3.741 1.00 84.31 102 ILE A C 1
ATOM 755 O O . ILE A 1 102 ? -0.138 -6.390 -4.664 1.00 84.31 102 ILE A O 1
ATOM 759 N N . ALA A 1 103 ? -2.135 -5.997 -3.705 1.00 88.31 103 ALA A N 1
ATOM 760 C CA . ALA A 1 103 ? -2.917 -6.669 -4.739 1.00 88.31 103 ALA A CA 1
ATOM 761 C C . ALA A 1 103 ? -2.682 -6.043 -6.123 1.00 88.31 103 ALA A C 1
ATOM 763 O O . ALA A 1 103 ? -2.395 -6.753 -7.085 1.00 88.31 103 ALA A O 1
ATOM 764 N N . THR A 1 104 ? -2.721 -4.709 -6.212 1.00 85.94 104 THR A N 1
ATOM 765 C CA . THR A 1 104 ? -2.462 -3.988 -7.469 1.00 85.94 104 THR A CA 1
ATOM 766 C C . THR A 1 104 ? -1.031 -4.235 -7.951 1.00 85.94 104 THR A C 1
ATOM 768 O O . THR A 1 104 ? -0.817 -4.547 -9.121 1.00 85.94 104 THR A O 1
ATOM 771 N N . GLY A 1 105 ? -0.050 -4.168 -7.048 1.00 79.69 105 GLY A N 1
ATOM 772 C CA . GLY A 1 105 ? 1.347 -4.457 -7.361 1.00 79.69 105 GLY A CA 1
ATOM 773 C C . GLY A 1 105 ? 1.543 -5.869 -7.912 1.00 79.69 105 GLY A C 1
ATOM 774 O O . GLY A 1 105 ? 2.138 -6.022 -8.976 1.00 79.69 105 GLY A O 1
ATOM 775 N N . MET A 1 106 ? 0.947 -6.876 -7.266 1.00 86.06 106 MET A N 1
ATOM 776 C CA . MET A 1 106 ? 0.994 -8.272 -7.713 1.00 86.06 106 MET A CA 1
ATOM 777 C C . MET A 1 106 ? 0.404 -8.457 -9.114 1.00 86.06 106 MET A C 1
ATOM 779 O O . MET A 1 106 ? 1.006 -9.148 -9.929 1.00 86.06 106 MET A O 1
ATOM 783 N N . THR A 1 107 ? -0.723 -7.808 -9.430 1.00 86.81 107 THR A N 1
ATOM 784 C CA . THR A 1 107 ? -1.319 -7.884 -10.781 1.00 86.81 107 THR A CA 1
ATOM 785 C C . THR A 1 107 ? -0.470 -7.226 -11.868 1.00 86.81 107 THR A C 1
ATOM 787 O O . THR A 1 107 ? -0.608 -7.555 -13.041 1.00 86.81 107 THR A O 1
ATOM 790 N N . LEU A 1 108 ? 0.396 -6.281 -11.499 1.00 79.25 108 LEU A N 1
ATOM 791 C CA . LEU A 1 108 ? 1.282 -5.591 -12.437 1.00 79.25 108 LEU A CA 1
ATOM 792 C C . LEU A 1 108 ? 2.602 -6.334 -12.644 1.00 79.25 108 LEU A C 1
ATOM 794 O O . LEU A 1 108 ? 3.218 -6.173 -13.700 1.00 79.25 108 LEU A O 1
ATOM 798 N N . THR A 1 109 ? 3.024 -7.111 -11.644 1.00 80.88 109 THR A N 1
ATOM 799 C CA . THR A 1 109 ? 4.174 -8.018 -11.720 1.00 80.88 109 THR A CA 1
ATOM 800 C C . THR A 1 109 ? 3.824 -9.395 -12.280 1.00 80.88 109 THR A C 1
ATOM 802 O O . THR A 1 109 ? 4.723 -10.092 -12.714 1.00 80.88 109 THR A O 1
ATOM 805 N N . ALA A 1 110 ? 2.564 -9.825 -12.257 1.00 66.56 110 ALA A N 1
ATOM 806 C CA . ALA A 1 110 ? 2.139 -11.050 -12.940 1.00 66.56 110 ALA A CA 1
ATOM 807 C C . ALA A 1 110 ? 2.128 -10.857 -14.466 1.00 66.56 110 ALA A C 1
ATOM 809 O O . ALA A 1 110 ? 2.513 -11.819 -15.165 1.00 66.56 110 ALA A O 1
#

Radius of gyration: 17.76 Å; Cα contacts (8 Å, |Δi|>4): 100; chains: 1; bounding box: 41×26×57 Å

Foldseek 3Di:
DVLVVVLVVVLVVLQVVQLVVLLVQLVVVCVVPVDDSLLSSLVSLQVSLVVLCVVLVVVVVVLVVVQVVVVVVVHDRPPPPPVPDRSQHSVNNNVSHSVVSNVSSVVSND

Organism: NCBI:txid1282883

Sequence (110 aa):
MRTVRRGLLEAAVLYTLGMLVAALGAAGWTLADNGSFRWRFGVLLVVSGTLLTLTGGGLQMSRFATKEIRVLLGASPERETATGSQVLTSFGVFLLVAVPLIATGMTLTA

pLDDT: mean 72.34, std 13.27, range [41.12, 88.38]

Solvent-accessible surface area (backbone atoms only — not comparable to full-atom values): 5851 Å² total; per-residue (Å²): 112,76,62,62,54,48,26,52,47,53,36,50,52,53,36,51,50,52,52,52,52,22,47,54,52,16,51,55,52,26,73,75,64,81,50,65,46,58,44,45,27,11,50,37,25,31,52,51,17,51,50,49,42,51,62,47,44,60,62,44,62,61,48,54,60,52,49,56,57,35,52,76,68,72,45,79,78,80,68,83,74,50,74,87,79,65,70,57,47,64,67,49,46,39,64,59,28,21,51,53,32,30,53,53,9,50,67,47,58,104

Nearest PDB structures (foldseek):
  5b2g-assembly1_A  TM=3.932E-01  e=9.994E-01  Tequatrovirus T4
  8ii8-assembly1_A  TM=3.285E-01  e=5.108E+00  Pleurotus salmoneostramineus